Protein AF-A0A447QEV3-F1 (afdb_monomer_lite)

Structure (mmCIF, N/CA/C/O backbone):
data_AF-A0A447QEV3-F1
#
_entry.id   AF-A0A447QEV3-F1
#
loop_
_atom_site.group_PDB
_atom_site.id
_atom_site.type_symbol
_atom_site.label_atom_id
_atom_site.label_alt_id
_atom_site.label_comp_id
_atom_site.label_asym_id
_atom_site.label_entity_id
_atom_site.label_seq_id
_atom_site.pdbx_PDB_ins_code
_atom_site.Cartn_x
_atom_site.Cartn_y
_atom_site.Cartn_z
_atom_site.occupancy
_atom_site.B_iso_or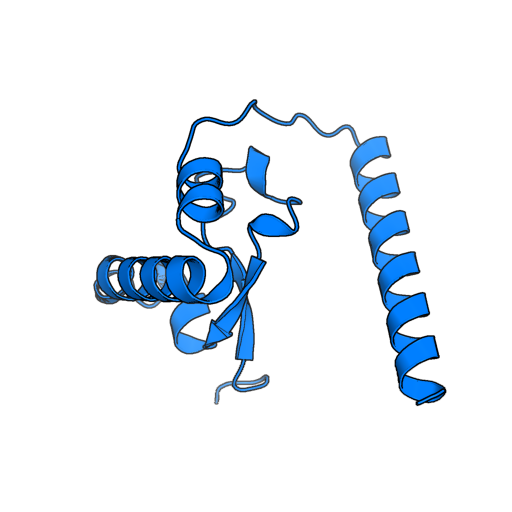_equiv
_atom_site.auth_seq_id
_atom_site.auth_comp_id
_atom_site.auth_asym_id
_atom_site.auth_atom_id
_atom_site.pdbx_PDB_model_num
ATOM 1 N N . MET A 1 1 ? 13.111 -16.671 15.515 1.00 36.56 1 MET A N 1
ATOM 2 C CA . MET A 1 1 ? 11.676 -16.683 15.874 1.00 36.56 1 MET A CA 1
ATOM 3 C C . MET A 1 1 ? 10.961 -15.592 15.075 1.00 36.56 1 MET A C 1
ATOM 5 O O . MET A 1 1 ? 11.219 -14.420 15.318 1.00 36.56 1 MET A O 1
ATOM 9 N N . VAL A 1 2 ? 10.149 -15.933 14.067 1.00 43.22 2 VAL A N 1
ATOM 10 C CA . VAL A 1 2 ? 9.322 -14.940 13.353 1.00 43.22 2 VAL A CA 1
ATOM 11 C C . VAL A 1 2 ? 7.994 -14.832 14.105 1.00 43.22 2 VAL A C 1
ATOM 13 O O . VAL A 1 2 ? 7.162 -15.723 14.010 1.00 43.22 2 VAL A O 1
ATOM 16 N N . PHE A 1 3 ? 7.813 -13.777 14.901 1.00 47.62 3 PHE A N 1
ATOM 17 C CA . PHE A 1 3 ? 6.549 -13.510 15.599 1.00 47.62 3 PHE A CA 1
ATOM 18 C C . PHE A 1 3 ? 5.543 -12.873 14.629 1.00 47.62 3 PHE A C 1
ATOM 20 O O . PHE A 1 3 ? 5.826 -11.811 14.078 1.00 47.62 3 PHE A O 1
ATOM 27 N N . GLY A 1 4 ? 4.394 -13.521 14.396 1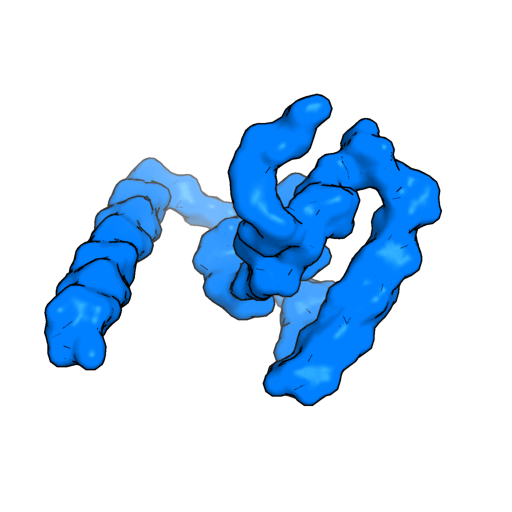.00 54.81 4 GLY A N 1
ATOM 28 C CA . GLY A 1 4 ? 3.314 -13.093 13.485 1.00 54.81 4 GLY A CA 1
ATOM 29 C C . GLY A 1 4 ? 3.202 -13.969 12.227 1.00 54.81 4 GLY A C 1
ATOM 30 O O . GLY A 1 4 ? 4.213 -14.512 11.790 1.00 54.81 4 GLY A O 1
ATOM 31 N N . GLY A 1 5 ? 1.985 -14.109 11.681 1.00 66.12 5 GLY A N 1
ATOM 32 C CA . GLY A 1 5 ? 1.610 -15.070 10.628 1.00 66.12 5 GLY A CA 1
ATOM 33 C C . GLY A 1 5 ? 2.440 -15.036 9.333 1.00 66.12 5 GLY A C 1
ATOM 34 O O . GLY A 1 5 ? 3.252 -14.143 9.113 1.00 66.12 5 GLY A O 1
ATOM 35 N N . GLN A 1 6 ? 2.230 -16.035 8.463 1.00 81.62 6 GLN A N 1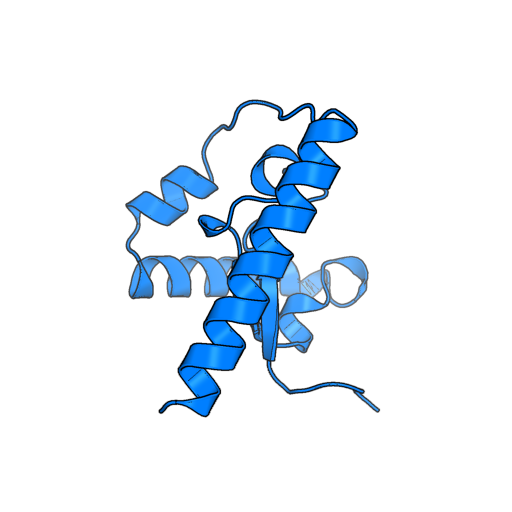
ATOM 36 C CA . GLN A 1 6 ? 2.982 -16.209 7.201 1.00 81.62 6 GLN A CA 1
ATOM 37 C C . GLN A 1 6 ? 2.748 -15.079 6.175 1.00 81.62 6 GLN A C 1
ATOM 39 O O . GLN A 1 6 ? 3.555 -14.889 5.261 1.00 81.62 6 GLN A O 1
ATOM 44 N N . TRP A 1 7 ? 1.654 -14.334 6.332 1.00 86.69 7 TRP A N 1
ATOM 45 C CA . TRP A 1 7 ? 1.149 -13.357 5.374 1.00 86.69 7 TRP A CA 1
ATOM 46 C C . TRP A 1 7 ? 0.924 -12.010 6.048 1.00 86.69 7 TRP A C 1
ATOM 48 O O . TRP A 1 7 ? 0.339 -11.957 7.128 1.00 86.69 7 TRP A O 1
ATOM 58 N N . ASP A 1 8 ? 1.323 -10.949 5.356 1.00 89.19 8 ASP A N 1
ATOM 59 C CA . ASP A 1 8 ? 1.093 -9.557 5.723 1.00 89.19 8 ASP A CA 1
ATOM 60 C C . ASP A 1 8 ? 0.316 -8.833 4.608 1.00 89.19 8 ASP A C 1
ATOM 62 O O . ASP A 1 8 ? 0.121 -9.369 3.514 1.00 89.19 8 ASP A O 1
ATOM 66 N N . CYS A 1 9 ? -0.110 -7.599 4.880 1.00 90.44 9 CYS A N 1
ATOM 67 C CA . CYS A 1 9 ? -0.556 -6.652 3.859 1.00 90.44 9 CYS A CA 1
ATOM 68 C C . CYS A 1 9 ? 0.624 -5.733 3.508 1.00 90.44 9 CYS A C 1
ATOM 70 O O . CYS A 1 9 ? 1.012 -4.890 4.320 1.00 90.44 9 CYS A O 1
ATOM 72 N N . GLY A 1 10 ? 1.242 -5.961 2.349 1.00 91.56 10 GLY A N 1
ATOM 73 C CA . GLY A 1 10 ? 2.436 -5.251 1.893 1.00 91.56 10 GLY A CA 1
ATOM 74 C C . GLY A 1 10 ? 2.116 -4.258 0.782 1.00 91.56 10 GLY A C 1
ATOM 75 O O . GLY A 1 10 ? 1.276 -4.532 -0.078 1.00 91.56 10 GLY A O 1
ATOM 76 N N . HIS A 1 11 ? 2.803 -3.116 0.777 1.00 93.00 11 HIS A N 1
ATOM 77 C CA . HIS A 1 11 ? 2.663 -2.146 -0.308 1.00 93.00 11 HIS A CA 1
ATOM 78 C C . HIS A 1 11 ? 3.401 -2.639 -1.558 1.00 93.00 11 HIS A C 1
ATOM 80 O O . HIS A 1 11 ? 4.530 -3.119 -1.445 1.00 93.00 11 HIS A O 1
ATOM 86 N N . PHE A 1 12 ? 2.791 -2.502 -2.736 1.00 93.00 12 PHE A N 1
ATOM 87 C CA . PHE A 1 12 ? 3.464 -2.760 -4.011 1.00 93.00 12 PHE A CA 1
ATOM 88 C C . PHE A 1 12 ? 4.587 -1.740 -4.227 1.00 93.00 12 PHE A C 1
ATOM 90 O O . PHE A 1 12 ? 5.748 -2.112 -4.397 1.00 93.00 12 PHE A O 1
ATOM 97 N N . LEU A 1 13 ? 4.256 -0.453 -4.096 1.00 92.12 13 LEU A N 1
ATOM 98 C CA . LEU A 1 13 ? 5.209 0.650 -4.152 1.00 92.12 13 LEU A CA 1
ATOM 99 C C . LEU A 1 13 ? 5.407 1.241 -2.759 1.00 92.12 13 LEU A C 1
ATOM 101 O O . LEU A 1 13 ? 4.459 1.656 -2.088 1.00 92.12 13 LEU A O 1
ATOM 105 N N . GLY A 1 14 ? 6.662 1.261 -2.311 1.00 89.38 14 GLY A N 1
ATOM 106 C CA . GLY A 1 14 ? 7.018 1.674 -0.959 1.00 89.38 14 GLY A CA 1
ATOM 107 C C . GLY A 1 14 ? 6.679 3.138 -0.671 1.00 89.38 14 GLY A C 1
ATOM 108 O O . GLY A 1 14 ? 7.057 4.039 -1.416 1.00 89.38 14 GLY A O 1
ATOM 109 N N . VAL A 1 15 ? 6.060 3.384 0.484 1.00 89.50 15 VAL A N 1
ATOM 110 C CA . VAL A 1 15 ? 5.589 4.716 0.917 1.00 89.50 15 VAL A CA 1
ATOM 111 C C . VAL A 1 15 ? 6.700 5.745 1.159 1.00 89.50 15 VAL A C 1
ATOM 113 O O . VAL A 1 15 ? 6.410 6.927 1.300 1.00 89.50 15 VAL A O 1
ATOM 116 N N . GLY A 1 16 ? 7.961 5.307 1.255 1.00 87.06 16 GLY A N 1
ATOM 117 C CA . GLY A 1 16 ? 9.115 6.206 1.347 1.00 87.06 16 GLY A CA 1
ATOM 118 C C . GLY A 1 16 ? 9.508 6.810 -0.002 1.00 87.06 16 GLY A C 1
ATOM 119 O O . GLY A 1 16 ? 9.944 7.951 -0.044 1.00 87.06 16 GLY A O 1
ATOM 120 N N . ALA A 1 17 ? 9.326 6.057 -1.092 1.00 87.56 17 ALA A N 1
ATOM 121 C CA . ALA A 1 17 ? 9.592 6.528 -2.450 1.00 87.56 17 ALA A CA 1
ATOM 122 C C . ALA A 1 17 ? 8.351 7.165 -3.094 1.00 87.56 17 ALA A C 1
ATOM 124 O O . ALA A 1 17 ? 8.496 8.053 -3.923 1.00 87.56 17 ALA A O 1
ATOM 125 N N . ARG A 1 18 ? 7.151 6.703 -2.711 1.00 92.25 18 ARG A N 1
ATOM 126 C CA . ARG A 1 18 ? 5.855 7.165 -3.231 1.00 92.25 18 ARG A CA 1
ATOM 127 C C . ARG A 1 18 ? 4.889 7.526 -2.092 1.00 92.25 18 ARG A C 1
ATOM 129 O O . ARG A 1 18 ? 3.952 6.768 -1.810 1.00 92.25 18 ARG A O 1
ATOM 136 N N . PRO A 1 19 ? 5.142 8.619 -1.346 1.00 93.06 19 PRO A N 1
ATOM 137 C CA . PRO A 1 19 ? 4.294 9.039 -0.224 1.00 93.06 19 PRO A CA 1
ATOM 138 C C . PRO A 1 19 ? 2.838 9.329 -0.624 1.00 93.06 19 PRO A C 1
ATOM 140 O O . PRO A 1 19 ? 1.923 9.158 0.184 1.00 93.06 19 PRO A O 1
ATOM 143 N N . GLU A 1 20 ? 2.594 9.706 -1.871 1.00 94.19 20 GLU A N 1
ATOM 144 C CA . GLU A 1 20 ? 1.277 9.966 -2.444 1.00 94.19 20 GLU A CA 1
ATOM 145 C C . GLU A 1 20 ? 0.375 8.722 -2.527 1.00 94.19 20 GLU A C 1
ATOM 147 O O . GLU A 1 20 ? -0.858 8.820 -2.463 1.00 94.19 20 GLU A O 1
ATOM 152 N N . LEU A 1 21 ? 0.977 7.530 -2.540 1.00 95.19 21 LEU A N 1
ATOM 153 C CA . LEU A 1 21 ? 0.271 6.248 -2.518 1.00 95.19 21 LEU A CA 1
ATOM 154 C C . LEU A 1 21 ? 0.107 5.663 -1.106 1.00 95.19 21 LEU A C 1
ATOM 156 O O . LEU A 1 21 ? -0.399 4.552 -0.956 1.00 95.19 21 LEU A O 1
ATOM 160 N N . ARG A 1 22 ? 0.506 6.385 -0.048 1.00 93.94 22 ARG A N 1
ATOM 161 C CA . ARG A 1 22 ? 0.551 5.863 1.333 1.00 93.94 22 ARG A CA 1
ATOM 162 C C . ARG A 1 22 ? -0.776 5.330 1.869 1.00 93.94 22 ARG A C 1
ATOM 164 O O . ARG A 1 22 ? -0.782 4.371 2.631 1.00 93.94 22 ARG A O 1
ATOM 171 N N . PHE A 1 23 ? -1.880 5.986 1.531 1.00 94.12 23 PHE A N 1
ATOM 172 C CA . PHE A 1 23 ? -3.222 5.606 1.991 1.00 94.12 23 PHE A CA 1
ATOM 173 C C . PHE A 1 23 ? -4.114 5.124 0.844 1.00 94.12 23 PHE A C 1
ATOM 175 O O . PHE A 1 23 ? -5.334 5.051 1.006 1.00 94.12 23 PHE A O 1
ATOM 182 N N . GLU A 1 24 ? -3.508 4.820 -0.306 1.00 94.62 24 GLU A N 1
ATOM 183 C CA . GLU A 1 24 ? -4.202 4.304 -1.478 1.00 94.62 24 GLU A CA 1
ATOM 184 C C . GLU A 1 24 ? -4.426 2.795 -1.328 1.00 94.62 24 GLU A C 1
ATOM 186 O O . GLU A 1 24 ? -3.474 2.017 -1.286 1.00 94.62 24 GLU A O 1
ATOM 191 N N . GLU A 1 25 ? -5.692 2.372 -1.260 1.00 93.94 25 GLU A N 1
ATOM 192 C CA . GLU A 1 25 ? -6.059 0.962 -1.048 1.00 93.94 25 GLU A CA 1
ATOM 193 C C . GLU A 1 25 ? -5.561 0.083 -2.205 1.00 93.94 25 GLU A C 1
ATOM 195 O O . GLU A 1 25 ? -5.154 -1.055 -1.985 1.00 93.94 25 GLU A O 1
ATOM 200 N N . LYS A 1 26 ? -5.493 0.641 -3.422 1.00 94.56 26 LYS A N 1
ATOM 201 C CA . LYS A 1 26 ? -4.966 -0.035 -4.617 1.00 94.56 26 LYS A CA 1
ATOM 202 C C . LYS A 1 26 ? -3.466 -0.321 -4.569 1.00 94.56 26 LYS A C 1
ATOM 204 O O . LYS A 1 26 ? -2.966 -1.003 -5.455 1.00 94.56 26 LYS A O 1
ATOM 209 N N . ASN A 1 27 ? -2.728 0.202 -3.594 1.00 95.38 27 ASN A N 1
ATOM 210 C CA . ASN A 1 27 ? -1.292 -0.037 -3.470 1.00 95.38 27 ASN A CA 1
ATOM 211 C C . ASN A 1 27 ? -0.963 -1.158 -2.464 1.00 95.38 27 ASN A C 1
ATOM 213 O O . ASN A 1 27 ? 0.212 -1.429 -2.243 1.00 95.38 27 ASN A O 1
ATOM 217 N N . ALA A 1 28 ? -1.950 -1.809 -1.832 1.00 94.38 28 ALA A N 1
ATOM 218 C CA . ALA A 1 28 ? -1.713 -2.756 -0.739 1.00 94.38 28 ALA A CA 1
ATOM 219 C C . ALA A 1 28 ? -2.392 -4.117 -0.966 1.00 94.38 28 ALA A C 1
ATOM 221 O O . ALA A 1 28 ? -3.613 -4.201 -1.084 1.00 94.38 28 ALA A O 1
ATOM 222 N N . TYR A 1 29 ? -1.601 -5.196 -0.961 1.00 93.25 29 TYR A N 1
ATOM 223 C CA . TYR A 1 29 ? -2.091 -6.563 -1.170 1.00 93.25 29 TYR A CA 1
ATOM 224 C C . TYR A 1 29 ? -1.402 -7.570 -0.253 1.00 93.25 29 TYR A C 1
ATOM 226 O O . TYR A 1 29 ? -0.430 -7.279 0.449 1.00 93.25 29 TYR A O 1
ATOM 234 N N . ARG A 1 30 ? -1.931 -8.795 -0.250 1.00 90.44 30 ARG A N 1
ATOM 235 C CA . ARG A 1 30 ? -1.370 -9.912 0.508 1.00 90.44 30 ARG A CA 1
ATOM 236 C C . ARG A 1 30 ? 0.051 -10.212 0.028 1.00 90.44 30 ARG A C 1
ATOM 238 O O . ARG A 1 30 ? 0.256 -10.576 -1.124 1.00 90.44 30 ARG A O 1
ATOM 245 N N . GLN A 1 31 ? 1.013 -10.149 0.940 1.00 88.69 31 GLN A N 1
ATOM 246 C CA . GLN A 1 31 ? 2.422 -10.397 0.660 1.00 88.69 31 GLN A CA 1
ATOM 247 C C . GLN A 1 31 ? 3.019 -11.352 1.698 1.00 88.69 31 GLN A C 1
ATOM 249 O O . GLN A 1 31 ? 2.640 -11.348 2.870 1.00 88.69 31 GLN A O 1
ATOM 254 N N . CYS A 1 32 ? 3.960 -12.198 1.274 1.00 86.44 32 CYS A N 1
ATOM 255 C CA . CYS A 1 32 ? 4.695 -13.053 2.198 1.00 86.44 32 CYS A CA 1
ATOM 256 C C . CYS A 1 32 ? 5.537 -12.194 3.155 1.00 86.44 32 CYS A C 1
ATOM 258 O O . CYS A 1 32 ? 6.154 -11.216 2.732 1.00 86.44 32 CYS A O 1
ATOM 260 N N . LYS A 1 33 ? 5.629 -12.568 4.431 1.00 84.06 33 LYS A N 1
ATOM 261 C CA . LYS A 1 33 ? 6.353 -11.765 5.432 1.00 84.06 33 LYS A CA 1
ATOM 262 C C . LYS A 1 33 ? 7.837 -11.554 5.118 1.00 84.06 33 LYS A C 1
ATOM 264 O O . LYS A 1 33 ? 8.382 -10.475 5.329 1.00 84.06 33 LYS A O 1
ATOM 269 N N . ALA A 1 34 ? 8.494 -12.579 4.573 1.00 80.44 34 ALA A N 1
ATOM 270 C CA . ALA A 1 34 ? 9.885 -12.478 4.127 1.00 80.44 34 ALA A CA 1
ATOM 271 C C . ALA A 1 34 ? 10.048 -11.501 2.946 1.00 80.44 34 ALA A C 1
ATOM 273 O O . ALA A 1 34 ? 11.071 -10.833 2.839 1.00 80.44 34 ALA A O 1
ATOM 274 N N . CYS A 1 35 ? 9.025 -11.399 2.097 1.00 82.94 35 CYS A N 1
ATOM 275 C CA . CYS A 1 35 ? 8.967 -10.523 0.933 1.00 82.94 35 CYS A CA 1
ATOM 276 C C . CYS A 1 35 ? 8.659 -9.069 1.346 1.00 82.94 35 CYS A C 1
ATOM 278 O O . CYS A 1 35 ? 9.230 -8.138 0.792 1.00 82.94 35 CYS A O 1
ATOM 280 N N . ASN A 1 36 ? 7.808 -8.883 2.362 1.00 84.25 36 ASN A N 1
ATOM 281 C CA . ASN A 1 36 ? 7.424 -7.579 2.918 1.00 84.25 36 ASN A CA 1
ATOM 282 C C . ASN A 1 36 ? 8.501 -6.954 3.830 1.00 84.25 36 ASN A C 1
ATOM 284 O O . ASN A 1 36 ? 8.381 -5.813 4.265 1.00 84.25 36 ASN A O 1
ATOM 288 N N . GLY A 1 37 ? 9.584 -7.679 4.132 1.00 75.31 37 GLY A N 1
ATOM 289 C CA . GLY A 1 37 ? 10.661 -7.214 5.017 1.00 75.31 37 GLY A CA 1
ATOM 290 C C . GLY A 1 37 ? 11.463 -6.004 4.508 1.00 75.31 37 GLY A C 1
ATOM 291 O O . GLY A 1 37 ? 12.315 -5.499 5.242 1.00 75.31 37 GLY A O 1
ATOM 292 N N . GLY A 1 38 ? 11.197 -5.545 3.280 1.00 66.69 38 GLY A N 1
ATOM 293 C CA . GLY A 1 38 ? 11.777 -4.349 2.674 1.00 66.69 38 GLY A CA 1
ATOM 294 C C . GLY A 1 38 ? 13.255 -4.468 2.281 1.00 66.69 38 GLY A C 1
ATOM 295 O O . GLY A 1 38 ? 13.934 -5.468 2.534 1.00 66.69 38 GLY A O 1
ATOM 296 N N . SER A 1 39 ? 13.772 -3.382 1.694 1.00 59.69 39 SER A N 1
ATOM 297 C CA . SER A 1 39 ? 15.176 -3.238 1.272 1.00 59.69 39 SER A CA 1
ATOM 298 C C . SER A 1 39 ? 16.182 -3.408 2.407 1.00 59.69 39 SER A C 1
ATOM 300 O O . SER A 1 39 ? 17.282 -3.893 2.167 1.00 59.69 39 SER A O 1
ATOM 302 N N . GLY A 1 40 ? 15.812 -3.058 3.641 1.00 59.31 40 GLY A N 1
ATOM 303 C CA . GLY A 1 40 ? 16.724 -3.091 4.785 1.00 59.31 40 GLY A CA 1
ATOM 304 C C . GLY A 1 40 ? 17.142 -4.496 5.230 1.00 59.31 40 GLY A C 1
ATOM 305 O O . GLY A 1 40 ? 18.229 -4.652 5.774 1.00 59.31 40 GLY A O 1
ATOM 306 N N . ARG A 1 41 ? 16.312 -5.527 5.001 1.00 57.31 41 ARG A N 1
ATOM 307 C CA . ARG A 1 41 ? 16.635 -6.918 5.384 1.00 57.31 41 ARG A CA 1
ATOM 308 C C . ARG A 1 41 ? 17.058 -7.798 4.209 1.00 57.31 41 ARG A C 1
ATOM 310 O O . ARG A 1 41 ? 17.792 -8.757 4.427 1.00 57.31 41 ARG A O 1
ATOM 317 N N . PHE A 1 42 ? 16.615 -7.492 2.984 1.00 58.53 42 PHE A N 1
ATOM 318 C CA . PHE A 1 42 ? 16.824 -8.358 1.815 1.00 58.53 42 PHE A CA 1
ATOM 319 C C . PHE A 1 42 ? 17.071 -7.586 0.506 1.00 58.53 42 PHE A C 1
ATOM 321 O O . PHE A 1 42 ? 16.554 -7.980 -0.537 1.00 58.53 42 PHE A O 1
ATOM 328 N N . ALA A 1 43 ? 17.886 -6.521 0.529 1.00 58.81 43 ALA A N 1
ATOM 329 C CA . ALA A 1 43 ? 18.190 -5.676 -0.639 1.00 58.81 43 ALA A CA 1
ATOM 330 C C . ALA A 1 43 ? 18.493 -6.459 -1.934 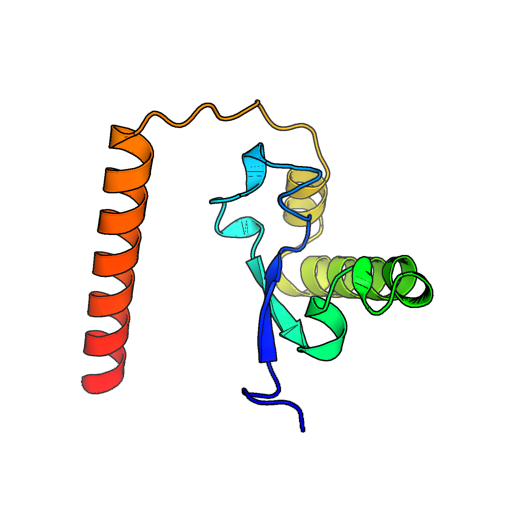1.00 58.81 43 ALA A C 1
ATOM 332 O O . ALA A 1 43 ? 17.964 -6.123 -2.990 1.00 58.81 43 ALA A O 1
ATOM 333 N N . ALA A 1 44 ? 19.264 -7.550 -1.849 1.00 61.75 44 ALA A N 1
ATOM 334 C CA . ALA A 1 44 ? 19.609 -8.394 -2.999 1.00 61.75 44 ALA A CA 1
ATOM 335 C C . ALA A 1 44 ? 18.395 -9.068 -3.673 1.00 61.75 44 ALA A C 1
ATOM 337 O O . ALA A 1 44 ? 18.454 -9.421 -4.845 1.00 61.75 44 ALA A O 1
ATOM 338 N N . LYS A 1 45 ? 17.287 -9.250 -2.946 1.00 66.81 45 LYS A N 1
ATOM 339 C CA . LYS A 1 45 ? 16.061 -9.891 -3.443 1.00 66.81 45 LYS A CA 1
ATOM 340 C C . LYS A 1 45 ? 15.017 -8.886 -3.919 1.00 66.81 45 LYS A C 1
ATOM 342 O O . LYS A 1 45 ? 14.015 -9.306 -4.487 1.00 66.81 45 LYS A O 1
ATOM 347 N N . ASN A 1 46 ? 15.224 -7.585 -3.711 1.00 69.75 46 ASN A N 1
ATOM 348 C CA . ASN A 1 46 ? 14.200 -6.577 -3.986 1.00 69.75 46 ASN A CA 1
ATOM 349 C C . ASN A 1 46 ? 13.748 -6.553 -5.443 1.00 69.75 46 ASN A C 1
ATOM 351 O O . ASN A 1 46 ? 12.548 -6.493 -5.690 1.00 69.75 46 ASN A O 1
ATOM 355 N N . ALA A 1 47 ? 14.684 -6.634 -6.392 1.00 74.25 47 ALA A N 1
ATOM 356 C CA . ALA A 1 47 ? 14.347 -6.641 -7.814 1.00 74.25 47 ALA A CA 1
ATOM 357 C C . ALA A 1 47 ? 13.464 -7.849 -8.167 1.00 74.25 47 ALA A C 1
ATOM 359 O O . ALA A 1 47 ? 12.409 -7.695 -8.776 1.00 74.25 47 ALA A O 1
ATOM 360 N N . THR A 1 48 ? 13.838 -9.045 -7.702 1.00 83.31 48 THR A N 1
ATOM 361 C CA . THR A 1 48 ? 13.067 -10.275 -7.935 1.00 83.31 48 THR A CA 1
ATOM 362 C C . THR A 1 48 ? 11.716 -10.262 -7.216 1.00 83.31 48 THR A C 1
ATOM 364 O O . THR A 1 48 ? 10.720 -10.711 -7.776 1.00 83.31 48 THR A O 1
ATOM 367 N N . VAL A 1 49 ? 11.654 -9.746 -5.984 1.00 86.56 49 VAL A N 1
ATOM 368 C CA . VAL A 1 49 ? 10.406 -9.644 -5.210 1.00 86.56 49 VAL A CA 1
ATOM 369 C C . VAL A 1 49 ? 9.440 -8.667 -5.875 1.00 86.56 49 VAL A C 1
ATOM 371 O O . VAL A 1 49 ? 8.266 -8.997 -6.017 1.00 86.56 49 VAL A O 1
ATOM 374 N N . HIS A 1 50 ? 9.922 -7.503 -6.317 1.00 87.75 50 HIS A N 1
ATOM 375 C CA . HIS A 1 50 ? 9.094 -6.515 -7.004 1.00 87.75 50 HIS A CA 1
ATOM 376 C C . HIS A 1 50 ? 8.586 -7.038 -8.351 1.00 87.75 50 HIS A C 1
ATOM 378 O O . HIS A 1 50 ? 7.394 -6.932 -8.622 1.00 87.75 50 HIS A O 1
ATOM 384 N N . ALA A 1 51 ? 9.451 -7.661 -9.162 1.00 90.12 51 ALA A N 1
ATOM 385 C CA . ALA A 1 51 ? 9.057 -8.244 -10.447 1.00 90.12 51 ALA A CA 1
ATOM 386 C C . ALA A 1 51 ? 7.944 -9.291 -10.282 1.00 90.12 51 ALA A C 1
ATOM 388 O O . ALA A 1 51 ? 6.907 -9.196 -10.933 1.00 90.12 51 ALA A O 1
ATOM 389 N N . ARG A 1 52 ? 8.098 -10.214 -9.322 1.00 90.75 52 ARG A N 1
ATOM 390 C CA . ARG A 1 52 ? 7.063 -11.217 -9.027 1.00 90.75 52 ARG A CA 1
ATOM 391 C C . ARG A 1 52 ? 5.768 -10.603 -8.506 1.00 90.75 52 ARG A C 1
ATOM 393 O O . ARG A 1 52 ? 4.687 -11.070 -8.852 1.00 90.75 52 ARG A O 1
ATOM 400 N N . TYR A 1 53 ? 5.856 -9.568 -7.669 1.00 91.75 53 TYR A N 1
ATOM 401 C CA . TYR A 1 53 ? 4.667 -8.874 -7.170 1.00 91.75 53 TYR A CA 1
ATOM 402 C C . TYR A 1 53 ? 3.926 -8.192 -8.329 1.00 91.75 53 TYR A C 1
ATOM 404 O O . TYR A 1 53 ? 2.715 -8.344 -8.461 1.00 91.75 53 TYR A O 1
ATOM 412 N N . ARG A 1 54 ? 4.661 -7.532 -9.229 1.00 94.62 54 ARG A N 1
ATOM 413 C CA . ARG A 1 54 ? 4.112 -6.917 -10.439 1.00 94.62 54 ARG A CA 1
ATOM 414 C C . ARG A 1 54 ? 3.382 -7.937 -11.316 1.00 94.62 54 ARG A C 1
ATOM 416 O O . ARG A 1 54 ? 2.226 -7.711 -11.648 1.00 94.62 54 ARG A O 1
ATOM 423 N N . GLU A 1 55 ? 4.022 -9.062 -11.641 1.00 95.56 55 GLU A N 1
ATOM 424 C CA . GLU A 1 55 ? 3.419 -10.162 -12.417 1.00 95.56 55 GLU A CA 1
ATOM 425 C C . GLU A 1 55 ? 2.117 -10.660 -11.777 1.00 95.56 55 GLU A C 1
ATOM 427 O O . GLU A 1 55 ? 1.092 -10.757 -12.447 1.00 95.56 55 GLU A O 1
ATOM 432 N N . THR A 1 56 ? 2.135 -10.873 -10.458 1.00 93.81 56 THR A N 1
ATOM 433 C CA . THR A 1 56 ? 0.959 -11.321 -9.696 1.00 93.81 56 THR A CA 1
ATOM 434 C C . THR A 1 56 ? -0.188 -10.304 -9.764 1.00 93.81 56 THR A C 1
ATOM 436 O O . THR A 1 56 ? -1.348 -10.680 -9.910 1.00 93.81 56 THR A O 1
ATOM 439 N N . LEU A 1 57 ? 0.107 -9.002 -9.675 1.00 95.50 57 LEU A N 1
ATOM 440 C CA . LEU A 1 57 ? -0.923 -7.962 -9.781 1.00 95.50 57 LEU A CA 1
ATOM 441 C C . LEU A 1 57 ? -1.504 -7.858 -11.188 1.00 95.50 57 LEU A C 1
ATOM 443 O O . LEU A 1 57 ? -2.711 -7.657 -11.321 1.00 95.50 57 LEU A O 1
ATOM 447 N N . ILE A 1 58 ? -0.674 -8.028 -12.220 1.00 96.81 58 ILE A N 1
ATOM 448 C CA . ILE A 1 58 ? -1.143 -8.092 -13.609 1.00 96.81 58 ILE A CA 1
ATOM 449 C C . ILE A 1 58 ? -2.089 -9.281 -13.784 1.00 96.81 58 ILE A C 1
ATOM 451 O O . ILE A 1 58 ? -3.140 -9.126 -14.396 1.00 96.81 58 ILE A O 1
ATOM 455 N N . GLU A 1 59 ? -1.752 -10.440 -13.219 1.00 96.81 59 GLU A N 1
ATOM 456 C CA . GLU A 1 59 ? -2.594 -11.635 -13.284 1.00 96.81 59 GLU A CA 1
ATOM 457 C C . GLU A 1 59 ? -3.945 -11.435 -12.578 1.00 96.81 59 GLU A C 1
ATOM 459 O O . GLU A 1 59 ? -4.987 -11.790 -13.122 1.00 96.81 59 GLU A O 1
ATOM 464 N N . TRP A 1 60 ? -3.953 -10.847 -11.377 1.00 95.06 60 TRP A N 1
ATOM 465 C CA . TRP A 1 60 ? -5.172 -10.735 -10.565 1.00 95.06 60 TRP A CA 1
ATOM 466 C C . TRP A 1 60 ? -6.076 -9.561 -10.940 1.00 95.06 60 TRP A C 1
ATOM 468 O O . TRP A 1 60 ? -7.295 -9.659 -10.805 1.00 95.06 60 TRP A O 1
ATOM 478 N N . TYR A 1 61 ? -5.493 -8.441 -11.364 1.00 95.75 61 TYR A N 1
ATOM 479 C CA . TYR A 1 61 ? -6.211 -7.176 -11.541 1.00 95.75 61 TYR A CA 1
ATOM 480 C C . TYR A 1 61 ? -5.982 -6.518 -12.907 1.00 95.75 61 TYR A C 1
ATOM 482 O O . TYR A 1 61 ? -6.630 -5.517 -13.219 1.00 95.75 61 TYR A O 1
ATOM 490 N N . GLY A 1 62 ? -5.091 -7.072 -13.728 1.00 96.88 62 GLY A N 1
ATOM 491 C CA . GLY A 1 62 ? -4.780 -6.568 -15.058 1.00 96.88 62 GLY A CA 1
ATOM 492 C C . GLY A 1 62 ? -3.653 -5.535 -15.092 1.00 96.88 62 GLY A C 1
ATOM 493 O O . GLY A 1 62 ? -3.289 -4.903 -14.097 1.00 96.88 62 GLY A O 1
ATOM 494 N N . LEU A 1 63 ? -3.112 -5.342 -16.296 1.00 97.19 63 LEU A N 1
ATOM 495 C CA . LEU A 1 63 ? -1.985 -4.444 -16.554 1.00 97.19 63 LEU A CA 1
ATOM 496 C C . LEU A 1 63 ? -2.308 -2.975 -16.250 1.00 97.19 63 LEU A C 1
ATOM 498 O O . LEU A 1 63 ? -1.478 -2.281 -15.671 1.00 97.19 63 LEU A O 1
ATOM 502 N N . ALA A 1 64 ? -3.529 -2.527 -16.557 1.00 97.38 64 ALA A N 1
ATOM 503 C CA . ALA A 1 64 ? -3.938 -1.131 -16.392 1.00 97.38 64 ALA A CA 1
ATOM 504 C C . ALA A 1 64 ? -3.805 -0.630 -14.943 1.00 97.38 64 ALA A C 1
ATOM 506 O O . ALA A 1 64 ? -3.452 0.524 -14.709 1.00 97.38 64 ALA A O 1
ATOM 507 N N . LEU A 1 65 ? -4.062 -1.496 -13.956 1.00 96.12 65 LEU A N 1
ATOM 508 C CA . LEU A 1 65 ? -3.878 -1.144 -12.551 1.00 96.12 65 LEU A CA 1
ATOM 509 C C . LEU A 1 65 ? -2.402 -0.911 -12.226 1.00 96.12 65 LEU A C 1
ATOM 511 O O . LEU A 1 65 ? -2.063 0.043 -11.529 1.00 96.12 65 LEU A O 1
ATOM 515 N N . VAL A 1 66 ? -1.541 -1.801 -12.710 1.00 96.69 66 VAL A N 1
ATOM 516 C CA . VAL A 1 66 ? -0.103 -1.741 -12.460 1.00 96.69 66 VAL A CA 1
ATOM 517 C C . VAL A 1 66 ? 0.507 -0.526 -13.144 1.00 96.69 66 VAL A C 1
ATOM 519 O O . VAL A 1 66 ? 1.247 0.205 -12.500 1.00 96.69 66 VAL A O 1
ATOM 522 N N . GLU A 1 67 ? 0.137 -0.247 -14.391 1.00 96.88 67 GLU A N 1
ATOM 523 C CA . GLU A 1 67 ? 0.581 0.958 -15.099 1.00 96.88 67 GLU A CA 1
ATOM 524 C C . GLU A 1 67 ? 0.104 2.235 -14.407 1.00 96.88 67 GLU A C 1
ATOM 526 O O . GLU A 1 67 ? 0.876 3.181 -14.264 1.00 96.88 67 GLU A O 1
ATOM 531 N N . TRP A 1 68 ? -1.134 2.254 -13.901 1.00 96.94 68 TRP A N 1
ATOM 532 C CA . TRP A 1 68 ? -1.621 3.375 -13.102 1.00 96.94 68 TRP A CA 1
ATOM 533 C C . TRP A 1 68 ? -0.809 3.545 -11.813 1.00 96.94 68 TRP A C 1
ATOM 535 O O . TRP A 1 68 ? -0.403 4.657 -11.496 1.00 96.94 68 TRP A O 1
ATOM 545 N N . LEU A 1 69 ? -0.528 2.459 -11.083 1.00 96.19 69 LEU A N 1
ATOM 546 C CA . LEU A 1 69 ? 0.293 2.503 -9.868 1.00 96.19 69 LEU A CA 1
ATOM 547 C C . LEU A 1 69 ? 1.715 2.983 -10.165 1.00 96.19 69 LEU A C 1
ATOM 549 O O . LEU A 1 69 ? 2.230 3.817 -9.426 1.00 96.19 69 LEU A O 1
ATOM 553 N N . GLU A 1 70 ? 2.332 2.471 -11.233 1.00 94.69 70 GLU A N 1
ATOM 554 C CA . GLU A 1 70 ? 3.698 2.788 -11.659 1.00 94.69 70 GLU A CA 1
ATOM 555 C C . GLU A 1 70 ? 3.824 4.198 -12.252 1.00 94.69 70 GLU A C 1
ATOM 557 O O . GLU A 1 70 ? 4.911 4.777 -12.162 1.00 94.69 70 GLU A O 1
ATOM 562 N N . GLY A 1 71 ? 2.724 4.760 -12.758 1.00 94.19 71 GLY A N 1
ATOM 563 C CA . GLY A 1 71 ? 2.628 6.098 -13.332 1.00 94.19 71 GLY A CA 1
ATOM 564 C C . GLY A 1 71 ? 2.808 7.255 -12.337 1.00 94.19 71 GLY A C 1
ATOM 565 O O . GLY A 1 71 ? 3.043 7.037 -11.144 1.00 94.19 71 GLY A O 1
ATOM 566 N N . PRO A 1 72 ? 2.742 8.502 -12.838 1.00 94.19 72 PRO A N 1
ATOM 567 C CA . PRO A 1 72 ? 2.868 9.699 -12.018 1.00 94.19 72 PRO A CA 1
ATOM 568 C C . PRO A 1 72 ? 1.614 9.922 -11.169 1.00 94.19 72 PRO A C 1
ATOM 570 O O . PRO A 1 72 ? 0.489 9.716 -11.624 1.00 94.19 72 PRO A O 1
ATOM 573 N N . HIS A 1 73 ? 1.823 10.403 -9.948 1.00 95.00 73 HIS A N 1
ATOM 574 C CA . HIS A 1 73 ? 0.764 10.729 -8.999 1.00 95.00 73 HIS A CA 1
ATOM 575 C C . HIS A 1 73 ? 1.055 12.079 -8.353 1.00 95.00 73 HIS A C 1
ATOM 577 O O . HIS A 1 73 ? 2.205 12.402 -8.059 1.00 95.00 73 HIS A O 1
ATOM 583 N N . GLU A 1 74 ? 0.003 12.853 -8.111 1.00 92.88 74 GLU A N 1
ATOM 584 C CA . GLU A 1 74 ? 0.108 14.146 -7.435 1.00 92.88 74 GLU A CA 1
ATOM 585 C C . GLU A 1 74 ? 0.554 13.980 -5.982 1.00 92.88 74 GLU A C 1
ATOM 587 O O . GLU A 1 74 ? 0.069 13.101 -5.259 1.00 92.88 74 GLU A O 1
ATOM 592 N N . ALA A 1 75 ? 1.442 14.866 -5.530 1.00 90.56 75 ALA A N 1
ATOM 593 C CA . ALA A 1 75 ? 1.880 14.886 -4.143 1.00 90.56 75 ALA A CA 1
ATOM 594 C C . ALA A 1 75 ? 0.686 15.150 -3.213 1.00 90.56 75 ALA A C 1
ATOM 596 O O . ALA A 1 75 ? -0.066 16.111 -3.380 1.00 90.56 75 ALA A O 1
ATOM 597 N N . LYS A 1 76 ? 0.512 14.298 -2.198 1.00 91.19 76 LYS A N 1
ATOM 598 C CA . LYS A 1 76 ? -0.572 14.447 -1.220 1.00 91.19 76 LYS A CA 1
ATOM 599 C C . LYS A 1 76 ? -0.060 15.104 0.053 1.00 91.19 76 LYS A C 1
ATOM 601 O O . LYS A 1 76 ? 0.782 14.545 0.756 1.00 91.19 76 LYS A O 1
ATOM 606 N N . HIS A 1 77 ? -0.630 16.259 0.375 1.00 91.06 77 HIS A N 1
ATOM 607 C CA . HIS A 1 77 ? -0.371 16.986 1.612 1.00 91.06 77 HIS A CA 1
ATOM 608 C C . HIS A 1 77 ? -1.565 16.829 2.547 1.00 91.06 77 HIS A C 1
ATOM 610 O O . HIS A 1 77 ? -2.580 17.497 2.386 1.00 91.06 77 HIS A O 1
ATOM 616 N N . TYR A 1 78 ? -1.450 15.918 3.510 1.00 92.38 78 TYR A N 1
ATOM 617 C CA . TYR A 1 78 ? -2.509 15.690 4.487 1.00 92.38 78 TYR A CA 1
ATOM 618 C C . TYR A 1 78 ? -2.376 16.666 5.649 1.00 92.38 78 TYR A C 1
ATOM 620 O O . TYR A 1 78 ? -1.334 16.721 6.308 1.00 92.38 78 TYR A O 1
ATOM 628 N N . SER A 1 79 ? -3.450 17.395 5.931 1.00 96.19 79 SER A N 1
ATOM 629 C CA . SER A 1 79 ? -3.589 18.109 7.191 1.00 96.19 79 SER A CA 1
ATOM 630 C C . SER A 1 79 ? -3.783 17.122 8.349 1.00 96.19 79 SER A C 1
ATOM 632 O O . SER A 1 79 ? -4.050 15.929 8.164 1.00 96.19 79 SER A O 1
ATOM 634 N N . LYS A 1 80 ? -3.677 17.622 9.582 1.00 97.19 80 LYS A N 1
ATOM 635 C CA . LYS A 1 80 ? -3.999 16.828 10.774 1.00 97.19 80 LYS A CA 1
ATOM 636 C C . LYS A 1 80 ? -5.434 16.285 10.715 1.00 97.19 80 LYS A C 1
ATOM 638 O O . LYS A 1 80 ? -5.647 15.112 11.009 1.00 97.19 80 LYS A O 1
ATOM 643 N N . GLU A 1 81 ? -6.383 17.122 10.306 1.00 97.69 81 GLU A N 1
ATOM 644 C CA . GLU A 1 81 ? -7.797 16.756 10.197 1.00 97.69 81 GLU A CA 1
ATOM 645 C C . GLU A 1 81 ? -8.015 15.656 9.147 1.00 97.69 81 GLU A C 1
ATOM 647 O O . GLU A 1 81 ? -8.728 14.686 9.406 1.00 97.69 81 GLU A O 1
ATOM 652 N N . ASP A 1 82 ? -7.321 15.724 8.005 1.00 96.19 82 ASP A N 1
ATOM 653 C CA . ASP A 1 82 ? -7.376 14.666 6.987 1.00 96.19 82 ASP A CA 1
ATOM 654 C C . ASP A 1 82 ? -6.933 13.316 7.555 1.00 96.19 82 ASP A C 1
ATOM 656 O O . ASP A 1 82 ? -7.586 12.294 7.339 1.00 96.19 82 ASP A O 1
ATOM 660 N N . LEU A 1 83 ? -5.837 13.299 8.317 1.00 96.06 83 LEU A N 1
ATOM 661 C CA . LEU A 1 83 ? -5.318 12.078 8.933 1.00 96.06 83 LEU A CA 1
ATOM 662 C C . LEU A 1 83 ? -6.283 11.512 9.983 1.00 96.06 83 LEU A C 1
ATOM 664 O O . LEU A 1 83 ? -6.475 10.293 10.053 1.00 96.06 83 LEU A O 1
ATOM 668 N N . GLU A 1 84 ? -6.918 12.374 10.777 1.00 97.88 84 GLU A N 1
ATOM 669 C CA . GLU A 1 84 ? -7.945 11.978 11.745 1.00 97.88 84 GLU A CA 1
ATOM 670 C C . GLU A 1 84 ? -9.171 11.376 11.043 1.00 97.88 84 GLU A C 1
ATOM 672 O O . GLU A 1 84 ? -9.643 10.299 11.432 1.00 97.88 84 GLU A O 1
ATOM 677 N N . ASN A 1 85 ? -9.618 11.994 9.948 1.00 97.62 85 ASN A N 1
ATOM 678 C CA . ASN A 1 85 ? -10.720 11.515 9.116 1.00 97.62 85 ASN A CA 1
ATOM 679 C C . ASN A 1 85 ? -10.403 10.172 8.443 1.00 97.62 85 ASN A C 1
ATOM 681 O O . ASN A 1 85 ? -11.222 9.245 8.470 1.00 97.62 85 ASN A O 1
ATOM 685 N N . ILE A 1 86 ? -9.194 10.018 7.897 1.00 96.06 86 ILE A N 1
ATOM 686 C CA . ILE A 1 86 ? -8.701 8.759 7.325 1.00 96.06 86 ILE A CA 1
ATOM 687 C C . ILE A 1 86 ? -8.708 7.660 8.395 1.00 96.06 86 ILE A C 1
ATOM 689 O O . ILE A 1 86 ? -9.258 6.574 8.175 1.00 96.06 86 ILE A O 1
ATOM 693 N N . ALA A 1 87 ? -8.163 7.937 9.581 1.00 96.69 87 ALA A N 1
ATOM 694 C CA . ALA A 1 87 ? -8.142 6.978 10.679 1.00 96.69 87 ALA A CA 1
ATOM 695 C C . ALA A 1 87 ? -9.562 6.578 11.114 1.00 96.69 87 ALA A C 1
ATOM 697 O O . ALA A 1 87 ? -9.842 5.391 11.307 1.00 96.69 87 ALA A O 1
ATOM 698 N N . ALA A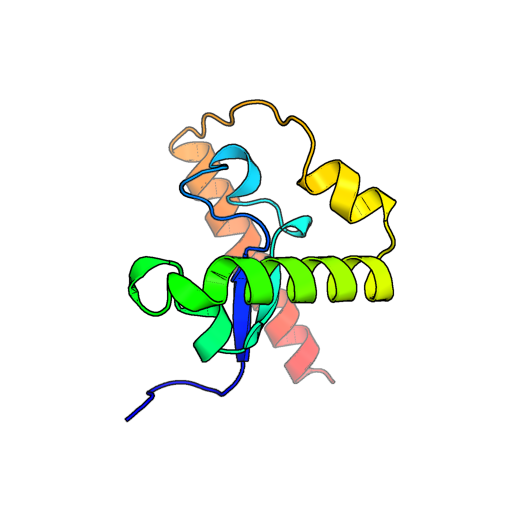 1 88 ? -10.480 7.540 11.235 1.00 97.81 88 ALA A N 1
ATOM 699 C CA . ALA A 1 88 ? -11.878 7.284 11.574 1.00 97.81 88 ALA A CA 1
ATOM 700 C C . ALA A 1 88 ? -12.579 6.407 10.521 1.00 97.81 88 ALA A C 1
ATOM 702 O O . ALA A 1 88 ? -13.241 5.425 10.880 1.00 97.81 88 ALA A O 1
ATOM 703 N N . LYS A 1 89 ? -12.377 6.694 9.226 1.00 96.81 89 LYS A N 1
ATOM 704 C CA . LYS A 1 89 ? -12.899 5.895 8.104 1.00 96.81 89 LYS A CA 1
ATOM 705 C C . LYS A 1 89 ? -12.452 4.437 8.201 1.00 96.81 89 LYS A C 1
ATOM 707 O O . LYS A 1 89 ? -13.296 3.541 8.164 1.00 96.81 89 LYS A O 1
ATOM 712 N N . TYR A 1 90 ? -11.154 4.179 8.367 1.00 95.69 90 TYR A N 1
ATOM 713 C CA . TYR A 1 90 ? -10.632 2.808 8.416 1.00 95.69 90 TYR A CA 1
ATOM 714 C C . TYR A 1 90 ? -11.009 2.059 9.699 1.00 95.69 90 TYR A C 1
ATOM 716 O O . TYR A 1 90 ? -11.293 0.858 9.653 1.00 95.69 90 TYR A O 1
ATOM 724 N N . ARG A 1 91 ? -11.110 2.750 10.842 1.00 97.12 91 ARG A N 1
ATOM 725 C CA . ARG A 1 91 ? -11.669 2.166 12.075 1.00 97.12 91 ARG A CA 1
ATOM 726 C C . ARG A 1 91 ? -13.117 1.721 11.877 1.00 97.12 91 ARG A C 1
ATOM 728 O O . ARG A 1 91 ? -13.470 0.626 12.315 1.00 97.12 91 ARG A O 1
ATOM 735 N N . ARG A 1 92 ? -13.944 2.530 11.203 1.00 97.75 92 ARG A N 1
ATOM 736 C CA . ARG A 1 92 ? -15.331 2.169 10.873 1.00 97.75 92 ARG A CA 1
ATOM 737 C C . ARG A 1 92 ? -15.386 0.954 9.944 1.00 97.75 92 ARG A C 1
ATOM 739 O O . ARG A 1 92 ? -15.993 -0.039 10.335 1.00 97.75 92 ARG A O 1
ATOM 746 N N . LYS A 1 93 ? -14.664 0.980 8.815 1.00 95.38 93 LYS A N 1
ATOM 747 C CA . LYS A 1 93 ? -14.557 -0.164 7.883 1.00 95.38 93 LYS A CA 1
ATOM 748 C C . LYS A 1 93 ? -14.158 -1.456 8.608 1.00 95.38 93 LYS A C 1
ATOM 750 O O . LYS A 1 93 ? -14.749 -2.509 8.406 1.00 95.38 93 LYS A O 1
ATOM 755 N N . THR A 1 94 ? -13.192 -1.374 9.526 1.00 95.25 94 THR A N 1
ATOM 756 C CA . THR A 1 94 ? -12.733 -2.532 10.312 1.00 95.25 94 THR A CA 1
ATOM 757 C C . THR A 1 94 ? -13.833 -3.084 11.223 1.00 95.25 94 THR A C 1
ATOM 759 O O . THR A 1 94 ? -13.969 -4.299 11.364 1.00 95.25 94 THR A O 1
ATOM 762 N N . ARG A 1 95 ? -14.626 -2.213 11.863 1.00 96.50 95 ARG A N 1
ATOM 763 C CA . ARG A 1 95 ? -15.774 -2.631 12.688 1.00 96.50 95 ARG A CA 1
ATOM 764 C C . ARG A 1 95 ? -16.850 -3.306 11.837 1.00 96.50 95 ARG A C 1
ATOM 766 O O . ARG A 1 95 ? -17.382 -4.324 12.265 1.00 96.50 95 ARG A O 1
ATOM 773 N N . GLU A 1 96 ? -17.142 -2.767 10.657 1.00 96.31 96 GLU A N 1
ATOM 774 C CA . GLU A 1 96 ? -18.106 -3.343 9.707 1.00 96.31 96 GLU A CA 1
ATOM 775 C C . GLU A 1 96 ? -17.667 -4.737 9.244 1.00 96.31 96 GLU A C 1
ATOM 777 O O . GLU A 1 96 ? -18.438 -5.684 9.374 1.00 96.31 96 GLU A O 1
ATOM 782 N N . LEU A 1 97 ? -16.402 -4.900 8.840 1.00 94.75 97 LEU A N 1
ATOM 783 C CA . LEU A 1 97 ? -15.842 -6.201 8.453 1.00 94.75 97 LEU A CA 1
ATOM 784 C C . LEU A 1 97 ? -15.909 -7.232 9.588 1.00 94.75 97 LEU A C 1
ATOM 786 O O . LEU A 1 97 ? -16.260 -8.388 9.364 1.00 94.75 97 LEU A O 1
ATOM 790 N N . LYS A 1 98 ? -15.605 -6.826 10.829 1.00 95.12 98 LYS A N 1
ATOM 791 C CA . LYS A 1 98 ? -15.716 -7.714 11.999 1.00 95.12 98 LYS A CA 1
ATOM 792 C C . LYS A 1 98 ? -17.158 -8.153 12.256 1.00 95.12 98 LYS A C 1
ATOM 794 O O . LYS A 1 98 ? -17.371 -9.315 12.584 1.00 95.12 98 LYS A O 1
ATOM 799 N N . LYS A 1 99 ? -18.131 -7.248 12.098 1.00 95.62 99 LYS A N 1
ATOM 800 C CA . LYS A 1 99 ? -19.560 -7.574 12.228 1.00 95.62 99 LYS A CA 1
ATOM 801 C C . LYS A 1 99 ? -20.012 -8.545 11.139 1.00 95.62 99 LYS A C 1
ATOM 803 O O . LYS A 1 99 ? -20.641 -9.540 11.467 1.00 95.62 99 LYS A O 1
ATOM 808 N N . GLN A 1 100 ? -19.647 -8.290 9.882 1.00 95.00 100 GLN A N 1
ATOM 809 C CA . GLN A 1 100 ? -19.959 -9.181 8.758 1.00 95.00 100 GLN A CA 1
ATOM 810 C C . GLN A 1 100 ? -19.390 -10.584 8.983 1.00 95.00 100 GLN A C 1
ATOM 812 O O . GLN A 1 100 ? -20.105 -11.561 8.819 1.00 95.00 100 GLN A O 1
ATOM 817 N N . LYS A 1 101 ? -18.136 -10.687 9.443 1.00 93.50 101 LYS A N 1
ATOM 818 C CA . LYS A 1 101 ? -17.500 -11.977 9.740 1.00 93.50 101 LYS A CA 1
ATOM 819 C C . LYS A 1 101 ? -18.152 -12.729 10.907 1.00 93.50 101 LYS A C 1
ATOM 821 O O . LYS A 1 101 ? -18.079 -13.943 10.940 1.00 93.50 101 LYS A O 1
ATOM 826 N N . ALA A 1 102 ? -18.723 -12.024 11.882 1.00 89.81 102 ALA A N 1
ATOM 827 C CA . ALA A 1 102 ? -19.428 -12.654 13.001 1.00 89.81 102 ALA A CA 1
ATOM 828 C C . ALA A 1 102 ? 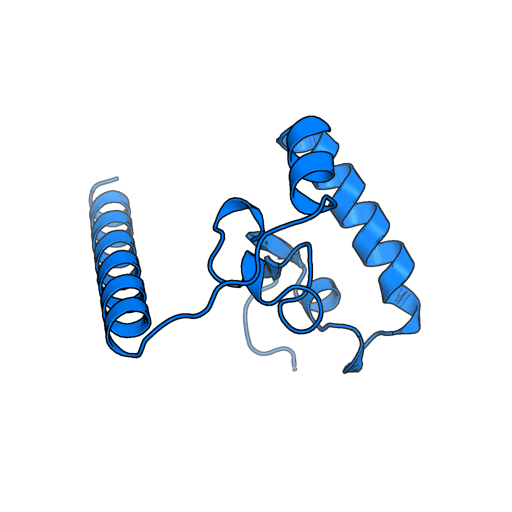-20.858 -13.091 12.637 1.00 89.81 102 ALA A C 1
ATOM 830 O O . ALA A 1 102 ? -21.437 -13.907 13.345 1.00 89.81 102 ALA A O 1
ATOM 831 N N . ALA A 1 103 ? -21.430 -12.509 11.581 1.00 82.62 103 ALA A N 1
ATOM 832 C CA . ALA A 1 103 ? -22.764 -12.827 11.080 1.00 82.62 103 ALA A CA 1
ATOM 833 C C . ALA A 1 103 ? -22.767 -13.907 9.980 1.00 82.62 103 ALA A C 1
ATOM 835 O O . ALA A 1 103 ? -23.844 -14.373 9.615 1.00 82.62 103 ALA A O 1
ATOM 836 N N . ALA A 1 104 ? -21.594 -14.257 9.445 1.00 68.94 104 ALA A N 1
ATOM 837 C CA . ALA A 1 104 ? -21.373 -15.319 8.464 1.00 68.94 104 ALA A CA 1
ATOM 838 C C . ALA A 1 104 ? -20.919 -16.607 9.160 1.00 68.94 104 ALA A C 1
ATOM 840 O O . ALA A 1 104 ? -21.345 -17.688 8.703 1.00 68.94 104 ALA A O 1
#

Sequence (104 aa):
MVFGGQWDCGHFLGVGARPELRFEEKNAYRQCKACNGGSGRFAAKNATVHARYRETLIEWYGLALVEWLEGPHEAKHYSKEDLENIAAKYRRKTRELKKQKAAA

Foldseek 3Di:
DDPDDQKDWAFLDDCVVPVLCVLPPLRTDIDGPVLRPDCVPCVVCVVVSSVVVLVVCCVPPNDVSSCVVVDDDDDDDDDPVNVVVSVVVVVVVVVVVVVVVVVD

Organism: Serratia rubidaea (NCBI:txid61652)

Radius of gyration: 15.81 Å; chains: 1; bounding box: 42×35×32 Å

InterPro domains:
  IPR008713 Bacteriophage lambda NinG [PF05766] (5-99)

pLDDT: mean 87.63, std 13.33, range [36.56, 97.88]

Secondary structure (DSSP, 8-state):
---S-SEEEEESS-TTT-GGGTT-GGGEEEEEHHHHTHHHHHGGGHHHHHHHHHHHHHHHH-HHHHHHHHS--PPP---HHHHHHHHHHHHHHHHHHHHHHHH-